Protein AF-A0A2D4LL62-F1 (afdb_monomer)

pLDDT: mean 79.15, std 12.09, range [43.41, 95.38]

Foldseek 3Di:
DDDDDPVRVVVVVVVVVVCCVPPNDDPDCDPVNCLVVDDPVCNVVSVVVVVVVVVVVVVLLVVLQVVVCVVVVHHADPVNLV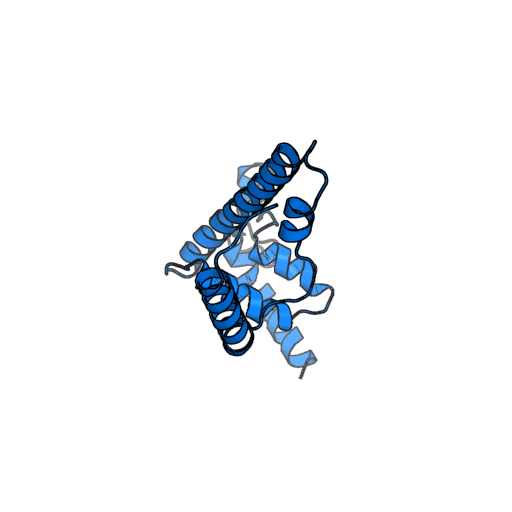VVVVVVCVVDPDPVNVVVVCLSSVVDDWQLNVCVVPVVGDQADPQPRPDGGDSCCNCPVPPRNVVVVVVVVVVVD

Nearest PDB structures (foldseek):
  8uw3-assembly1_A  TM=5.545E-01  e=3.482E-03  Homo sapiens

Secondary structure (DSSP, 8-state):
-----HHHHHHHHHHHHHHHHHH----S--HHHHHHTS-GGGHHHHHHHHHHHHHHHHHHHHHHHHHHHHHHTS---HHHHHHHHHHHHHT--STHHHHHHHHHTT-SPPHHHHHHH-TTS--B-TTTSSSB--HHIIIII-HHHHHHHHHHHHTT-

Sequence (157 aa):
GIILDWWAYLQIQTKFKKDVKELGIDKDLQKLDQILTGKDIIFITRTYNYLLEVDLKEEIVKGPMIAWARNVGHNINLDEWEKIWIENWKLTLSMAFKENHKMFYRWHLAPARLAEMYPALKPECWKCKLKKGTFFHMWWQCTEVKKILEENTEMAS

Radius of gyration: 23.76 Å; Cα contacts (8 Å, |Δi|>4): 94; chains: 1; bounding box: 60×41×57 Å

Structure (mmCIF, N/CA/C/O backbone):
data_AF-A0A2D4LL62-F1
#
_entry.id   AF-A0A2D4LL62-F1
#
loop_
_atom_site.group_PDB
_atom_site.id
_atom_site.type_symbol
_atom_site.label_atom_id
_atom_site.label_alt_id
_atom_site.label_comp_id
_atom_site.label_asym_id
_atom_site.label_entity_id
_atom_site.label_seq_id
_atom_site.pdbx_PDB_ins_code
_atom_site.Cartn_x
_atom_site.Cartn_y
_atom_site.Cartn_z
_atom_site.occupancy
_atom_site.B_iso_or_equiv
_atom_site.auth_seq_id
_atom_site.auth_comp_id
_atom_site.auth_asym_id
_atom_site.auth_atom_id
_atom_site.pdbx_PDB_model_num
ATOM 1 N N . GLY A 1 1 ? -32.160 12.375 32.753 1.00 47.84 1 GLY A N 1
ATOM 2 C CA . GLY A 1 1 ? -31.560 11.056 33.022 1.00 47.84 1 GLY A CA 1
ATOM 3 C C . GLY A 1 1 ? -32.364 10.017 32.282 1.00 47.84 1 GLY A C 1
ATOM 4 O O . GLY A 1 1 ? -33.582 10.138 32.270 1.00 47.84 1 GLY A O 1
ATOM 5 N N . ILE A 1 2 ? -31.710 9.067 31.616 1.00 64.12 2 ILE A N 1
ATOM 6 C CA . ILE A 1 2 ? -32.401 7.982 30.910 1.00 64.12 2 ILE A CA 1
ATOM 7 C C . ILE A 1 2 ? -33.042 7.081 31.976 1.00 64.12 2 ILE A C 1
ATOM 9 O O . ILE A 1 2 ? -32.332 6.540 32.821 1.00 64.12 2 ILE A O 1
ATOM 13 N N . ILE A 1 3 ? -34.371 6.962 31.973 1.00 75.12 3 ILE A N 1
ATOM 14 C CA . ILE A 1 3 ? -35.098 6.036 32.850 1.00 75.12 3 ILE A CA 1
ATOM 15 C C . ILE A 1 3 ? -35.116 4.688 32.133 1.00 75.12 3 ILE A C 1
ATOM 17 O O . ILE A 1 3 ? -35.792 4.533 31.119 1.00 75.12 3 ILE A O 1
ATOM 21 N N . LEU A 1 4 ? -34.320 3.742 32.624 1.00 77.31 4 LEU A N 1
ATOM 22 C CA . LEU A 1 4 ? -34.261 2.377 32.108 1.00 77.31 4 LEU A CA 1
ATOM 23 C C . LEU A 1 4 ? -35.086 1.457 33.004 1.00 77.31 4 LEU A C 1
ATOM 25 O O . LEU A 1 4 ? -34.933 1.477 34.224 1.00 77.31 4 LEU A O 1
ATOM 29 N N . ASP A 1 5 ? -35.934 0.641 32.383 1.00 88.75 5 ASP A N 1
ATOM 30 C CA . ASP A 1 5 ? -36.651 -0.430 33.070 1.00 88.75 5 ASP A CA 1
ATOM 31 C C . ASP A 1 5 ? -35.677 -1.502 33.594 1.00 88.75 5 ASP A C 1
ATOM 33 O O . ASP A 1 5 ? -34.631 -1.772 32.992 1.00 88.75 5 ASP A O 1
ATOM 37 N N . TRP A 1 6 ? -36.027 -2.130 34.720 1.00 86.56 6 TRP A N 1
ATOM 38 C CA . TRP A 1 6 ? -35.199 -3.150 35.370 1.00 86.56 6 TRP A CA 1
ATOM 39 C C . TRP A 1 6 ? -34.895 -4.329 34.440 1.00 86.56 6 TRP A C 1
ATOM 41 O O . TRP A 1 6 ? -33.765 -4.825 34.421 1.00 86.56 6 TRP A O 1
ATOM 51 N N . TRP A 1 7 ? -35.866 -4.757 33.627 1.00 85.69 7 TRP A N 1
ATOM 52 C CA . TRP A 1 7 ? -35.653 -5.860 32.694 1.00 85.69 7 TRP A CA 1
ATOM 53 C C . TRP A 1 7 ? -34.702 -5.476 31.571 1.00 85.69 7 TRP A C 1
ATOM 55 O O . TRP A 1 7 ? -33.817 -6.263 31.232 1.00 85.69 7 TRP A O 1
ATOM 65 N N . ALA A 1 8 ? -34.822 -4.256 31.047 1.00 87.12 8 ALA A N 1
ATOM 66 C CA . ALA A 1 8 ? -33.894 -3.736 30.050 1.00 87.12 8 ALA A CA 1
ATOM 67 C C . ALA A 1 8 ? -32.463 -3.658 30.611 1.00 87.12 8 ALA A C 1
ATOM 69 O O . ALA A 1 8 ? -31.513 -4.098 29.961 1.00 87.12 8 ALA A O 1
ATOM 70 N N . TYR A 1 9 ? -32.305 -3.185 31.852 1.00 86.75 9 TYR A N 1
ATOM 71 C CA . TYR A 1 9 ? -31.010 -3.164 32.535 1.00 86.75 9 TYR A CA 1
ATOM 72 C C . TYR A 1 9 ? -30.409 -4.569 32.674 1.00 86.75 9 TYR A C 1
ATOM 74 O O . TYR A 1 9 ? -29.235 -4.782 32.357 1.00 86.75 9 TYR A O 1
ATOM 82 N N . LEU A 1 10 ? -31.220 -5.543 33.101 1.00 88.12 10 L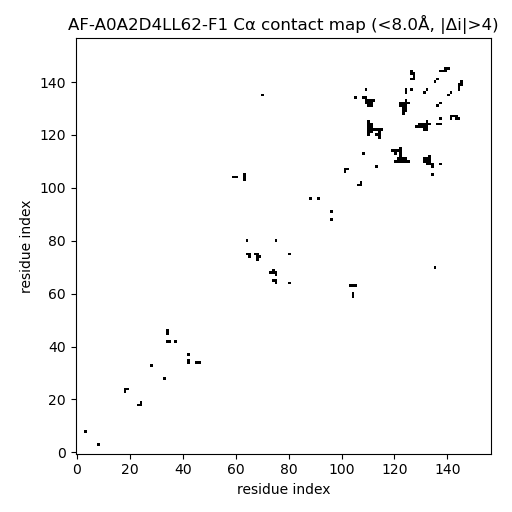EU A N 1
ATOM 83 C CA . LEU A 1 10 ? -30.784 -6.926 33.269 1.00 88.12 10 LEU A CA 1
ATOM 84 C C . LEU A 1 10 ? -30.351 -7.540 31.930 1.00 88.12 10 LEU A C 1
ATOM 86 O O . LEU A 1 10 ? -29.300 -8.177 31.858 1.00 88.12 10 LEU A O 1
ATOM 90 N N . GLN A 1 11 ? -31.111 -7.315 30.856 1.00 88.75 11 GLN A N 1
ATOM 91 C CA . GLN A 1 11 ? -30.774 -7.802 29.517 1.00 88.75 11 GLN A CA 1
ATOM 92 C C . GLN A 1 11 ? -29.432 -7.244 29.027 1.00 88.75 11 GLN A C 1
ATOM 94 O O . GLN A 1 11 ? -28.575 -8.018 28.592 1.00 88.75 11 GLN A O 1
ATOM 99 N N . ILE A 1 12 ? -29.208 -5.934 29.177 1.00 87.19 12 ILE A N 1
ATOM 100 C CA . ILE A 1 12 ? -27.948 -5.275 28.798 1.00 87.19 12 ILE A CA 1
ATOM 101 C C . ILE A 1 12 ? -26.777 -5.849 29.605 1.00 87.19 12 ILE A C 1
ATOM 103 O O . ILE A 1 12 ? -25.761 -6.233 29.029 1.00 87.19 12 ILE A O 1
ATOM 107 N N . GLN A 1 13 ? -26.924 -5.982 30.927 1.00 86.81 13 GLN A N 1
ATOM 108 C CA . GLN A 1 13 ? -25.902 -6.570 31.802 1.00 86.81 13 GLN A CA 1
ATOM 109 C C . GLN A 1 13 ? -25.537 -8.004 31.407 1.00 86.81 13 GLN A C 1
ATOM 111 O O . GLN A 1 13 ? -24.362 -8.380 31.409 1.00 86.81 13 GLN A O 1
ATOM 116 N N . THR A 1 14 ? -26.546 -8.819 31.102 1.00 88.12 14 THR A N 1
ATOM 117 C CA . THR A 1 14 ? -26.351 -10.235 30.774 1.00 88.12 14 THR A CA 1
ATOM 118 C C . THR A 1 14 ? -25.636 -10.378 29.434 1.00 88.12 14 THR A C 1
ATOM 120 O O . THR A 1 14 ? -24.686 -11.154 29.320 1.00 88.12 14 THR A O 1
ATOM 123 N N . LYS A 1 15 ? -26.041 -9.574 28.443 1.00 85.69 15 LYS A N 1
ATOM 124 C CA . LYS A 1 15 ? -25.404 -9.516 27.127 1.00 85.69 15 LYS A CA 1
ATOM 125 C C . LYS A 1 15 ? -23.961 -9.017 27.224 1.00 85.69 15 LYS A C 1
ATOM 127 O O . LYS A 1 15 ? -23.066 -9.699 26.741 1.00 85.69 15 LYS A O 1
ATOM 132 N N . PHE A 1 16 ? -23.718 -7.935 27.965 1.00 82.25 16 PHE A N 1
ATOM 133 C CA . PHE A 1 16 ? -22.375 -7.399 28.199 1.00 82.25 16 PHE A CA 1
ATOM 134 C C . PHE A 1 16 ? -21.433 -8.440 28.817 1.00 82.25 16 PHE A C 1
ATOM 136 O O . PHE A 1 16 ? -20.338 -8.666 28.316 1.00 82.25 16 PHE A O 1
ATOM 143 N N . LYS A 1 17 ? -21.864 -9.145 29.873 1.00 84.88 17 LYS A N 1
ATOM 144 C CA . LYS A 1 17 ? -21.051 -10.198 30.512 1.00 84.88 17 LYS A CA 1
ATOM 145 C C . LYS A 1 17 ? -20.718 -11.352 29.567 1.00 84.88 17 LYS A C 1
ATOM 147 O O . LYS A 1 17 ? -19.638 -11.931 29.684 1.00 84.88 17 LYS A O 1
ATOM 152 N N . LYS A 1 18 ? -21.647 -11.709 28.677 1.00 84.50 18 LYS A N 1
ATOM 153 C CA . LYS A 1 18 ? -21.433 -12.743 27.662 1.00 84.50 18 LYS A CA 1
ATOM 154 C C . LYS A 1 18 ? -20.417 -12.274 26.617 1.00 84.50 18 LYS A C 1
ATOM 156 O O . LYS A 1 18 ? -19.431 -12.967 26.393 1.00 84.50 18 LYS A O 1
ATOM 161 N N . ASP A 1 19 ? -20.596 -11.068 26.086 1.00 77.69 19 ASP A N 1
ATOM 162 C CA . ASP A 1 19 ? -19.728 -10.498 25.051 1.00 77.69 19 ASP A CA 1
ATOM 163 C C . ASP A 1 19 ? -18.296 -10.262 25.568 1.00 77.69 19 ASP A C 1
ATOM 165 O O . ASP A 1 19 ? -17.332 -10.558 24.869 1.00 77.69 19 ASP A O 1
ATOM 169 N N . VAL A 1 20 ? -18.126 -9.852 26.833 1.00 77.81 20 VAL A N 1
ATOM 170 C CA . VAL A 1 20 ? -16.804 -9.760 27.488 1.00 77.81 20 VAL A CA 1
ATOM 171 C C . VAL A 1 20 ? -16.081 -11.106 27.517 1.00 77.81 20 VAL A C 1
ATOM 173 O O . VAL A 1 20 ? -14.868 -11.147 27.321 1.00 77.81 20 VAL A O 1
ATOM 176 N N . LYS A 1 21 ? -16.802 -12.201 27.784 1.00 77.44 21 LYS A N 1
ATOM 177 C CA . LYS A 1 21 ? -16.217 -13.546 27.863 1.00 77.44 21 LYS A CA 1
ATOM 178 C C . LYS A 1 21 ? -15.903 -14.141 26.492 1.00 77.44 21 LYS A C 1
ATOM 180 O O . LYS A 1 21 ? -14.928 -14.874 26.384 1.00 77.44 21 LYS A O 1
ATOM 185 N N . GLU A 1 22 ? -16.738 -13.876 25.491 1.00 75.56 22 GLU A N 1
ATOM 186 C CA . GLU A 1 22 ? -16.632 -14.496 24.163 1.00 75.56 22 GLU A CA 1
ATOM 187 C C . GLU A 1 22 ? -15.737 -13.706 23.203 1.00 75.56 22 GLU A C 1
ATOM 189 O O . GLU A 1 22 ? -14.984 -14.310 22.446 1.00 75.56 22 GLU A O 1
ATOM 194 N N . LEU A 1 23 ? -15.807 -12.371 23.230 1.00 68.75 23 LEU A N 1
ATOM 195 C CA . LEU A 1 23 ? -15.163 -11.506 22.235 1.00 68.75 23 LEU A CA 1
ATOM 196 C C . LEU A 1 23 ? -13.958 -10.739 22.786 1.00 68.75 23 LEU A C 1
ATOM 198 O O . LEU A 1 23 ? -13.125 -10.299 22.001 1.00 68.75 23 LEU A O 1
ATOM 202 N N . GLY A 1 24 ? -13.850 -10.596 24.113 1.00 61.44 24 GLY A N 1
ATOM 203 C CA . GLY A 1 24 ? -12.844 -9.748 24.748 1.00 61.44 24 GLY A CA 1
ATOM 204 C C . GLY A 1 24 ? -13.101 -8.274 24.431 1.00 61.44 24 GLY A C 1
ATOM 205 O O . GLY A 1 24 ? -12.706 -7.771 23.387 1.00 61.44 24 GLY A O 1
ATOM 206 N N . ILE A 1 25 ? -13.781 -7.559 25.330 1.00 62.22 25 ILE A N 1
ATOM 207 C CA . ILE A 1 25 ? -13.977 -6.113 25.154 1.00 62.22 25 ILE A CA 1
ATOM 208 C C . ILE A 1 25 ? -12.677 -5.404 25.528 1.00 62.22 25 ILE A C 1
ATOM 210 O O . ILE A 1 25 ? -12.223 -5.507 26.673 1.00 62.22 25 ILE A O 1
ATOM 214 N N . ASP A 1 26 ? -12.101 -4.700 24.556 1.00 60.09 26 ASP A N 1
ATOM 215 C CA . ASP A 1 26 ? -10.957 -3.821 24.761 1.00 60.09 26 ASP A CA 1
ATOM 216 C C . ASP A 1 26 ? -11.336 -2.723 25.765 1.00 60.09 26 ASP A C 1
ATOM 218 O O . ASP A 1 26 ? -12.363 -2.057 25.628 1.00 60.09 26 ASP A O 1
ATOM 222 N N . LYS A 1 27 ? -10.554 -2.611 26.839 1.00 63.91 27 LYS A N 1
ATOM 223 C CA . LYS A 1 27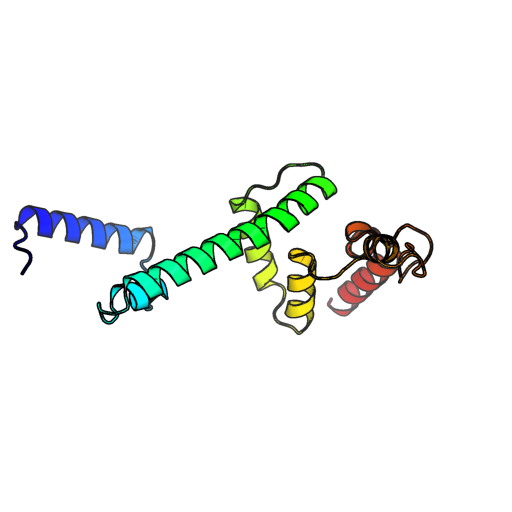 ? -10.815 -1.658 27.928 1.00 63.91 27 LYS A CA 1
ATOM 224 C C . LYS A 1 27 ? -10.138 -0.315 27.682 1.00 63.91 27 LYS A C 1
ATOM 226 O O . LYS A 1 27 ? -10.414 0.631 28.423 1.00 63.91 27 LYS A O 1
ATOM 231 N N . ASP A 1 28 ? -9.261 -0.243 26.687 1.00 68.94 28 ASP A N 1
ATOM 232 C CA . ASP A 1 28 ? -8.558 0.979 26.350 1.00 68.94 28 ASP A CA 1
ATOM 233 C C . ASP A 1 28 ? -9.473 1.914 25.553 1.00 68.94 28 ASP A C 1
ATOM 235 O O . ASP A 1 28 ? -10.234 1.496 24.683 1.00 68.94 28 ASP A O 1
ATOM 239 N N . LEU A 1 29 ? -9.408 3.211 25.869 1.00 61.47 29 LEU A N 1
ATOM 240 C CA . LEU A 1 29 ? -10.205 4.242 25.205 1.00 61.47 29 LEU A CA 1
ATOM 241 C C . LEU A 1 29 ? -9.824 4.326 23.725 1.00 61.47 29 LEU A C 1
ATOM 243 O O . LEU A 1 29 ? -8.807 4.938 23.370 1.00 61.47 29 LEU A O 1
ATOM 247 N N . GLN A 1 30 ? -10.667 3.777 22.854 1.00 70.75 30 GLN A N 1
ATOM 248 C CA . GLN A 1 30 ? -10.441 3.839 21.422 1.00 70.75 30 GLN A CA 1
ATOM 249 C C . GLN A 1 30 ? -10.650 5.265 20.906 1.00 70.75 30 GLN A C 1
ATOM 251 O O . GLN A 1 30 ? -11.303 6.113 21.520 1.00 70.75 30 GLN A O 1
ATOM 256 N N . LYS A 1 31 ? -10.084 5.558 19.730 1.00 70.88 31 LYS A N 1
ATOM 257 C CA . LYS A 1 31 ? -10.180 6.891 19.107 1.00 70.88 31 LYS A CA 1
ATOM 258 C C . LYS A 1 31 ? -11.647 7.318 18.921 1.00 70.88 31 LYS A C 1
ATOM 260 O O . LYS A 1 31 ? -11.956 8.496 19.084 1.00 70.88 31 LYS A O 1
ATOM 265 N N . LEU A 1 32 ? -12.537 6.359 18.647 1.00 73.00 32 LEU A N 1
ATOM 266 C CA . LEU A 1 32 ? -13.988 6.554 18.595 1.00 73.00 32 LEU A CA 1
ATOM 267 C C . LEU A 1 32 ? -14.580 6.919 19.959 1.00 73.00 32 LEU A C 1
ATOM 269 O O . LEU A 1 32 ? -15.296 7.912 20.046 1.00 73.00 32 LEU A O 1
ATOM 273 N N . ASP A 1 33 ? -14.220 6.210 21.028 1.00 74.06 33 ASP A N 1
ATOM 274 C CA . ASP A 1 33 ? -14.700 6.500 22.386 1.00 74.06 33 ASP A CA 1
ATOM 275 C C . ASP A 1 33 ? -14.316 7.914 22.827 1.00 74.06 33 ASP A C 1
ATOM 277 O O . ASP A 1 33 ? -15.113 8.638 23.419 1.00 74.06 33 ASP A O 1
ATOM 281 N N . GLN A 1 34 ? -13.114 8.365 22.469 1.00 77.69 34 GLN A N 1
ATOM 282 C CA . GLN A 1 34 ? -12.649 9.725 22.751 1.00 77.69 34 GLN A CA 1
ATOM 283 C C . GLN A 1 34 ? -13.407 10.799 21.952 1.00 77.69 34 GLN A C 1
ATOM 285 O O . GLN A 1 34 ? -13.482 11.959 22.379 1.00 77.69 34 GLN A O 1
ATOM 290 N N . ILE A 1 35 ? -13.924 10.456 20.767 1.00 77.19 35 ILE A N 1
ATOM 291 C CA . ILE A 1 35 ? -14.774 11.337 19.952 1.00 77.19 35 ILE A CA 1
ATOM 2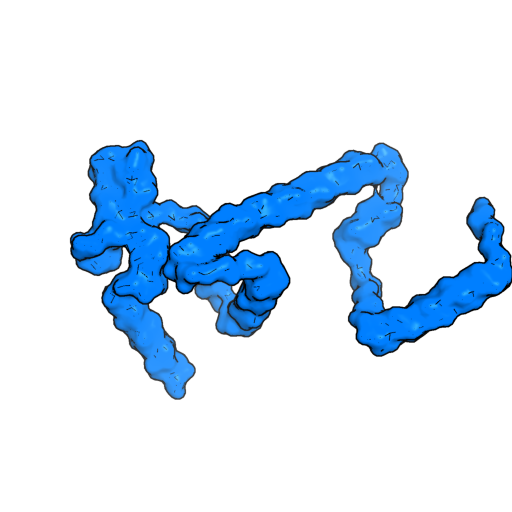92 C C . ILE A 1 35 ? -16.181 11.392 20.547 1.00 77.19 35 ILE A C 1
ATOM 294 O O . ILE A 1 35 ? -16.692 12.493 20.749 1.00 77.19 35 ILE A O 1
ATOM 298 N N . LEU A 1 36 ? -16.744 10.231 20.890 1.00 75.06 36 LEU A N 1
ATOM 299 C CA . LEU A 1 36 ? -18.082 10.069 21.465 1.00 75.06 36 LEU A CA 1
ATOM 300 C C . LEU A 1 36 ? -18.205 10.660 22.878 1.00 75.06 36 LEU A C 1
ATOM 302 O O . LEU A 1 36 ? -19.237 11.228 23.209 1.00 75.06 36 LEU A O 1
ATOM 306 N N . THR A 1 37 ? -17.148 10.586 23.689 1.00 75.75 37 THR A N 1
ATOM 307 C CA . THR A 1 37 ? -17.122 11.092 25.080 1.00 75.75 37 THR A CA 1
ATOM 308 C C . THR A 1 37 ? -16.572 12.528 25.177 1.00 75.75 37 THR A C 1
ATOM 310 O O . THR A 1 37 ? -16.319 13.050 26.261 1.00 75.75 37 THR A O 1
ATOM 313 N N . GLY A 1 38 ? -16.311 13.178 24.037 1.00 71.50 38 GLY A N 1
ATOM 314 C CA . GLY A 1 38 ? -15.767 14.535 23.974 1.00 71.50 38 GLY A CA 1
ATOM 315 C C . GLY A 1 38 ? -16.793 15.645 24.226 1.00 71.50 38 GLY A C 1
ATOM 316 O O . GLY A 1 38 ? -17.976 15.395 24.391 1.00 71.50 38 GLY A O 1
ATOM 317 N N . LYS A 1 39 ? -16.349 16.913 24.206 1.00 72.38 39 LYS A N 1
ATOM 318 C CA . LYS A 1 39 ? -17.260 18.073 24.298 1.00 72.38 39 LYS A CA 1
ATOM 319 C C . LYS A 1 39 ? -18.201 18.147 23.083 1.00 72.38 39 LYS A C 1
ATOM 321 O O . LYS A 1 39 ? -17.721 18.222 21.950 1.00 72.38 39 LYS A O 1
ATOM 326 N N . ASP A 1 40 ? -19.504 18.260 23.346 1.00 68.31 40 ASP A N 1
ATOM 327 C CA . ASP A 1 40 ? -20.590 18.255 22.346 1.00 68.31 40 ASP A CA 1
ATOM 328 C C . ASP A 1 40 ? -20.451 19.318 21.246 1.00 68.31 40 ASP A C 1
ATOM 330 O O . ASP A 1 40 ? -20.810 19.086 20.094 1.00 68.31 40 ASP A O 1
ATOM 334 N N . ILE A 1 41 ? -19.867 20.475 21.574 1.00 69.31 41 ILE A N 1
ATOM 335 C CA . ILE A 1 41 ? -19.775 21.648 20.684 1.00 69.31 41 ILE A CA 1
ATOM 336 C C . ILE A 1 41 ? -19.041 21.332 19.367 1.00 69.31 41 ILE A C 1
ATOM 338 O O . ILE A 1 41 ? -19.313 21.942 18.338 1.00 69.31 41 ILE A O 1
ATOM 342 N N . ILE A 1 42 ? -18.119 20.367 19.385 1.00 78.00 42 ILE A N 1
ATOM 343 C CA . ILE A 1 42 ? -17.306 19.975 18.222 1.00 78.00 42 ILE A CA 1
ATOM 344 C C . ILE A 1 42 ? -17.531 18.514 17.814 1.00 78.00 42 ILE A C 1
ATOM 346 O O . ILE A 1 42 ? -16.749 17.964 17.038 1.00 78.00 42 ILE A O 1
ATOM 350 N N . PHE A 1 43 ? -18.584 17.876 18.333 1.00 81.44 43 PHE A N 1
ATOM 351 C CA . PHE A 1 43 ? -18.867 16.458 18.118 1.00 81.44 43 PHE A CA 1
ATOM 352 C C . PHE A 1 43 ? -19.069 16.120 16.638 1.00 81.44 43 PHE A C 1
ATOM 354 O O . PHE A 1 43 ? -18.406 15.222 16.116 1.00 81.44 43 PHE A O 1
ATOM 361 N N . ILE A 1 44 ? -19.927 16.877 15.946 1.00 82.50 44 ILE A N 1
ATOM 3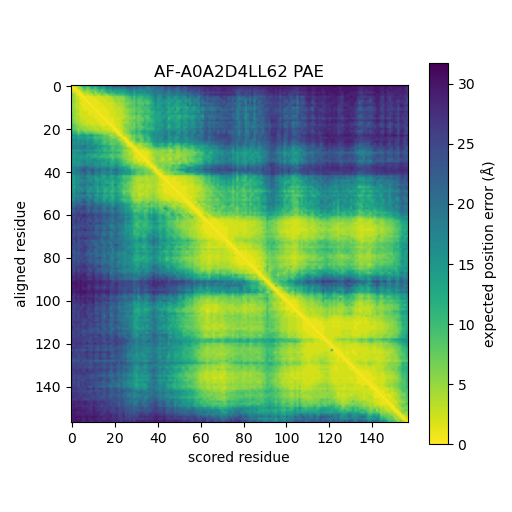62 C CA . ILE A 1 44 ? -20.235 16.653 14.526 1.00 82.50 44 ILE A CA 1
ATOM 363 C C . ILE A 1 44 ? -18.962 16.777 13.687 1.00 82.50 44 ILE A C 1
ATOM 365 O O . ILE A 1 44 ? -18.648 15.879 12.912 1.00 82.50 44 ILE A O 1
ATOM 369 N N . THR A 1 45 ? -18.181 17.838 13.892 1.00 84.19 45 THR A N 1
ATOM 370 C CA . THR A 1 45 ? -16.942 18.077 13.141 1.00 84.19 45 THR A CA 1
ATOM 371 C C . THR A 1 45 ? -15.899 16.987 13.387 1.00 84.19 45 THR A C 1
ATOM 373 O O . THR A 1 45 ? -15.278 16.503 12.445 1.00 84.19 45 THR A O 1
ATOM 376 N N . ARG A 1 46 ? -15.711 16.554 14.642 1.00 83.56 46 ARG A N 1
ATOM 377 C CA . ARG A 1 46 ? -14.771 15.470 14.980 1.00 83.56 46 ARG A CA 1
ATOM 378 C C . ARG A 1 46 ? -15.207 14.133 14.389 1.00 83.56 46 ARG A C 1
ATOM 380 O O . ARG A 1 46 ? -14.362 13.403 13.880 1.00 83.56 46 ARG A O 1
ATOM 387 N N . THR A 1 47 ? -16.504 13.842 14.440 1.00 84.69 47 THR A N 1
ATOM 388 C CA . THR A 1 47 ? -17.081 12.614 13.883 1.00 84.69 47 THR A CA 1
ATOM 389 C C . THR A 1 47 ? -16.946 12.600 12.367 1.00 84.69 47 THR A C 1
ATOM 391 O O . THR A 1 47 ? -16.434 11.633 11.815 1.00 84.69 47 THR A O 1
ATOM 394 N N . TYR A 1 48 ? -17.309 13.696 11.698 1.00 83.62 48 TYR A N 1
ATOM 395 C CA . TYR A 1 48 ? -17.169 13.835 10.252 1.00 83.62 48 TYR A CA 1
ATOM 396 C C . TYR A 1 48 ? -15.715 13.657 9.798 1.00 83.62 48 TYR A C 1
ATOM 398 O O . TYR A 1 48 ? -15.446 12.844 8.920 1.00 83.62 48 TYR A O 1
ATOM 406 N N . ASN A 1 49 ? -14.765 14.343 10.440 1.00 85.81 49 ASN A N 1
ATOM 407 C CA . ASN A 1 49 ? -13.348 14.222 10.091 1.00 85.81 49 ASN A CA 1
ATOM 408 C C . ASN A 1 49 ? -12.811 12.802 10.316 1.00 85.81 49 ASN A C 1
ATOM 410 O O . ASN A 1 49 ? -12.018 12.318 9.516 1.00 85.81 49 ASN A O 1
ATOM 414 N N . TYR A 1 50 ? -13.247 12.121 11.379 1.00 85.00 50 TYR A N 1
ATOM 415 C CA . TYR A 1 50 ? -12.857 10.735 11.625 1.00 85.00 50 TYR A CA 1
ATOM 416 C C . TYR A 1 50 ? -13.420 9.780 10.568 1.00 85.00 50 TYR A C 1
ATOM 418 O O . TYR A 1 50 ? -12.680 8.947 10.054 1.00 85.00 50 TYR A O 1
ATOM 426 N N . LEU A 1 51 ? -14.700 9.917 10.212 1.00 82.62 51 LEU A N 1
ATOM 427 C CA . LEU A 1 51 ? -15.313 9.108 9.156 1.00 82.62 51 LEU A CA 1
ATOM 428 C C . LEU A 1 51 ? -14.622 9.343 7.811 1.00 82.62 51 LEU A C 1
ATOM 430 O O . LEU A 1 51 ? -14.319 8.384 7.109 1.00 82.62 51 LEU A O 1
ATOM 434 N N . LEU A 1 52 ? -14.291 10.598 7.500 1.00 85.12 52 LEU A N 1
ATOM 435 C CA . LEU A 1 52 ? -13.535 10.954 6.304 1.00 85.12 52 LEU A CA 1
ATOM 436 C C . LEU A 1 52 ? -12.129 10.330 6.311 1.00 85.12 52 LEU A C 1
ATOM 438 O O . LEU A 1 52 ? -11.696 9.791 5.299 1.00 85.12 52 LEU A O 1
ATOM 442 N N . GLU A 1 53 ? -11.418 10.355 7.445 1.00 80.12 53 GLU A N 1
ATOM 443 C CA . GLU A 1 53 ? -10.122 9.672 7.594 1.00 80.12 53 GLU A CA 1
ATOM 444 C C . GLU A 1 53 ? -10.227 8.159 7.355 1.00 80.12 53 GLU A C 1
ATOM 446 O O . GLU A 1 53 ? -9.308 7.570 6.786 1.00 80.12 53 GLU A O 1
ATOM 451 N N . VAL A 1 54 ? -11.294 7.516 7.837 1.00 77.62 54 VAL A N 1
ATOM 452 C CA . VAL A 1 54 ? -11.514 6.072 7.672 1.00 77.62 54 VAL A CA 1
ATOM 453 C C . VAL A 1 54 ? -11.821 5.733 6.216 1.00 77.62 54 VAL A C 1
ATOM 455 O O . VAL A 1 54 ? -11.172 4.850 5.659 1.00 77.62 54 VAL A O 1
ATOM 458 N N . ASP A 1 55 ? -12.726 6.475 5.581 1.00 74.44 55 ASP A N 1
ATOM 459 C CA . ASP A 1 55 ? -13.106 6.265 4.181 1.00 74.44 55 ASP A CA 1
ATOM 460 C C . ASP A 1 55 ? -11.910 6.469 3.231 1.00 74.44 55 ASP A C 1
ATOM 462 O O . ASP A 1 55 ? -11.601 5.613 2.400 1.00 74.44 55 ASP A O 1
ATOM 466 N N . LEU A 1 56 ? -11.124 7.532 3.448 1.00 72.31 56 LEU A N 1
ATOM 467 C CA . LEU A 1 56 ? -9.882 7.776 2.705 1.00 72.31 56 LEU A CA 1
ATOM 468 C C . LEU A 1 56 ? -8.867 6.637 2.875 1.00 72.31 56 LEU A C 1
ATOM 470 O O . LEU A 1 56 ? -8.181 6.266 1.922 1.00 72.31 56 LEU A O 1
ATOM 474 N N . LYS A 1 57 ? -8.742 6.068 4.080 1.00 70.12 57 LYS A N 1
ATOM 475 C CA . LYS A 1 57 ? -7.846 4.925 4.317 1.00 70.12 57 LYS A CA 1
ATOM 476 C C . LYS A 1 57 ? -8.310 3.683 3.570 1.00 70.12 57 LYS A C 1
ATOM 478 O O . LYS A 1 57 ? -7.472 3.006 2.977 1.00 70.12 57 LYS A O 1
ATOM 483 N N . GLU A 1 58 ? -9.609 3.395 3.559 1.00 68.19 58 GLU A N 1
ATOM 484 C CA . GLU A 1 58 ? -10.146 2.290 2.764 1.00 68.19 58 GLU A CA 1
ATOM 485 C C . GLU A 1 58 ? -9.893 2.486 1.267 1.00 68.19 58 GLU A C 1
ATOM 487 O O . GLU A 1 58 ? -9.523 1.542 0.567 1.00 68.19 58 GLU A O 1
ATOM 492 N N . GLU A 1 59 ? -10.063 3.705 0.757 1.00 71.06 59 GLU A N 1
ATOM 493 C CA . GLU A 1 59 ? -9.814 4.012 -0.651 1.00 71.06 59 GLU A CA 1
ATOM 494 C C . GLU A 1 59 ? -8.336 3.809 -1.025 1.00 71.06 59 GLU A C 1
ATOM 496 O O . GLU A 1 59 ? -8.027 3.157 -2.031 1.00 71.06 59 GLU A O 1
ATOM 501 N N . ILE A 1 60 ? -7.413 4.264 -0.165 1.00 69.69 60 ILE A N 1
ATOM 502 C CA . ILE A 1 60 ? -5.966 4.037 -0.316 1.00 69.69 60 ILE A CA 1
ATOM 503 C C . ILE A 1 60 ? -5.632 2.540 -0.345 1.00 69.69 60 ILE A C 1
ATOM 505 O O . ILE A 1 60 ? -4.688 2.151 -1.028 1.00 69.69 60 ILE A O 1
ATOM 509 N N . VAL A 1 61 ? -6.390 1.692 0.355 1.00 72.56 61 VAL A N 1
ATOM 510 C CA . VAL A 1 61 ? -6.195 0.231 0.374 1.00 72.56 61 VAL A CA 1
ATOM 511 C C . VAL A 1 61 ? -6.727 -0.437 -0.901 1.00 72.56 61 VAL A C 1
ATOM 513 O O . VAL A 1 61 ? -6.069 -1.324 -1.455 1.00 72.56 61 VAL A O 1
ATOM 516 N N . LYS A 1 62 ? -7.885 0.002 -1.415 1.00 80.81 62 LYS A N 1
ATOM 517 C CA . LYS A 1 62 ? -8.566 -0.623 -2.568 1.00 80.81 62 LYS A CA 1
ATOM 518 C C . LYS A 1 62 ? -7.706 -0.603 -3.839 1.00 80.81 62 LYS A C 1
ATOM 520 O O . LYS A 1 62 ? -7.642 -1.603 -4.556 1.00 80.81 62 LYS A O 1
ATOM 525 N N . GLY A 1 63 ? -6.992 0.493 -4.107 1.00 86.25 63 GLY A N 1
ATOM 526 C CA . GLY A 1 63 ? -6.131 0.629 -5.293 1.00 86.25 63 GLY A CA 1
ATOM 527 C C . GLY A 1 63 ? -4.989 -0.403 -5.364 1.00 86.25 63 GLY A C 1
ATOM 528 O O . GLY A 1 63 ? -4.918 -1.177 -6.328 1.00 86.25 63 GLY A O 1
ATOM 529 N N . PRO A 1 64 ? -4.090 -0.452 -4.364 1.00 87.25 64 PRO A N 1
ATOM 530 C CA . PRO A 1 64 ? -3.056 -1.473 -4.237 1.00 87.25 64 PRO A CA 1
ATOM 531 C C . PRO A 1 64 ? -3.620 -2.893 -4.253 1.00 87.25 64 PRO A C 1
ATOM 533 O O . PRO A 1 64 ? -3.081 -3.724 -4.985 1.00 87.25 64 PRO A O 1
ATOM 536 N N . MET A 1 65 ? -4.715 -3.157 -3.530 1.00 88.12 65 MET A N 1
ATOM 537 C CA . MET A 1 65 ? -5.352 -4.478 -3.465 1.00 88.12 65 MET A CA 1
ATOM 538 C C . MET A 1 65 ? -5.758 -4.985 -4.855 1.00 88.12 65 MET A C 1
ATOM 540 O O . MET A 1 65 ? -5.331 -6.064 -5.265 1.00 88.12 65 MET A O 1
ATOM 544 N N . ILE A 1 66 ? -6.475 -4.174 -5.644 1.00 88.88 66 ILE A N 1
ATOM 545 C CA . ILE A 1 66 ? -6.852 -4.513 -7.030 1.00 88.88 66 ILE A CA 1
ATOM 546 C C . ILE A 1 66 ? -5.608 -4.763 -7.886 1.00 88.88 66 ILE A C 1
ATOM 548 O O . ILE A 1 66 ? -5.551 -5.689 -8.699 1.00 88.88 66 ILE A O 1
ATOM 552 N N . ALA A 1 67 ? -4.590 -3.922 -7.726 1.00 89.69 67 ALA A N 1
ATOM 553 C CA . ALA A 1 67 ? -3.384 -4.023 -8.523 1.00 89.69 67 ALA A CA 1
ATOM 554 C C . ALA A 1 67 ? -2.557 -5.275 -8.164 1.00 89.69 67 ALA A C 1
ATOM 556 O O . ALA A 1 67 ? -1.849 -5.805 -9.025 1.00 89.69 67 ALA A O 1
ATOM 557 N N . TRP A 1 68 ? -2.621 -5.754 -6.917 1.00 89.31 68 TRP A N 1
ATOM 558 C CA . TRP A 1 68 ? -2.039 -7.029 -6.491 1.00 89.31 68 TRP A CA 1
ATOM 559 C C . TRP A 1 68 ? -2.864 -8.217 -6.964 1.00 89.31 68 TRP A C 1
ATOM 561 O O . TRP A 1 68 ? -2.276 -9.112 -7.563 1.00 89.31 68 TRP A O 1
ATOM 571 N N . ALA A 1 69 ? -4.190 -8.175 -6.842 1.00 89.94 69 ALA A N 1
ATOM 572 C CA . ALA A 1 69 ? -5.082 -9.200 -7.386 1.00 89.94 69 ALA A CA 1
ATOM 573 C C . ALA A 1 69 ? -4.798 -9.468 -8.878 1.00 89.94 69 ALA A C 1
ATOM 575 O O . ALA A 1 69 ? -4.629 -10.611 -9.303 1.00 89.94 69 ALA A O 1
ATOM 576 N N . ARG A 1 70 ? -4.597 -8.405 -9.671 1.00 90.50 70 ARG A N 1
ATOM 577 C CA . ARG A 1 70 ? -4.194 -8.515 -11.087 1.00 90.50 70 ARG A CA 1
ATOM 578 C C . ARG A 1 70 ? -2.846 -9.206 -11.302 1.00 90.50 70 ARG A C 1
ATOM 580 O O . ARG A 1 70 ? -2.694 -9.922 -12.284 1.00 90.50 70 ARG A O 1
ATOM 587 N N . ASN A 1 71 ? -1.867 -8.984 -10.425 1.00 89.06 71 ASN A N 1
ATOM 588 C CA . ASN A 1 71 ? -0.544 -9.598 -10.559 1.00 89.06 7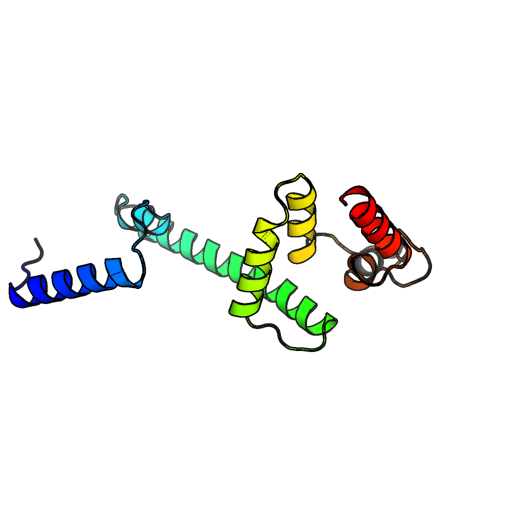1 ASN A CA 1
ATOM 589 C C . ASN A 1 71 ? -0.550 -11.081 -10.184 1.00 89.06 71 ASN A C 1
ATOM 591 O O . ASN A 1 71 ? 0.167 -11.859 -10.806 1.00 89.06 71 ASN A O 1
ATOM 595 N N . VAL A 1 72 ? -1.313 -11.455 -9.152 1.00 85.94 72 VAL A N 1
ATOM 596 C CA . VAL A 1 72 ? -1.377 -12.842 -8.664 1.00 85.94 72 VAL A CA 1
ATOM 597 C C . VAL A 1 72 ? -2.417 -13.667 -9.439 1.00 85.94 72 VAL A C 1
ATOM 599 O O . VAL A 1 72 ? -2.405 -14.892 -9.381 1.00 85.94 72 VAL A O 1
ATOM 602 N N . GLY A 1 73 ? -3.291 -13.017 -10.214 1.00 88.62 73 GLY A N 1
ATOM 603 C CA . GLY A 1 73 ? -4.229 -13.678 -11.125 1.00 88.62 73 GLY A CA 1
ATOM 604 C C . GLY A 1 73 ? -5.490 -14.228 -10.454 1.00 88.62 73 GLY A C 1
ATOM 605 O O . GLY A 1 73 ? -6.210 -15.004 -11.073 1.00 88.62 73 GLY A O 1
ATOM 606 N N . HIS A 1 74 ? -5.772 -13.832 -9.212 1.00 89.06 74 HIS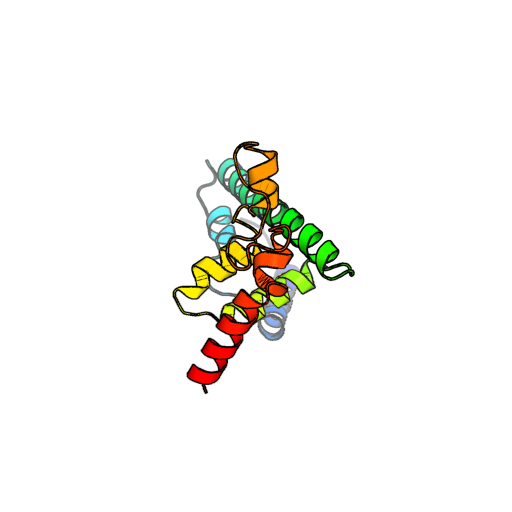 A N 1
ATOM 607 C CA . HIS A 1 74 ? -7.010 -14.151 -8.502 1.00 89.06 74 HIS A CA 1
ATOM 608 C C . HIS A 1 74 ? -7.459 -12.956 -7.660 1.00 89.06 74 HIS A C 1
ATOM 610 O O . HIS A 1 74 ? -6.669 -12.055 -7.368 1.00 89.06 74 HIS A O 1
ATOM 616 N N . ASN A 1 75 ? -8.747 -12.922 -7.314 1.00 88.44 75 ASN A N 1
ATOM 617 C CA . ASN A 1 75 ? -9.290 -11.841 -6.502 1.00 88.44 75 ASN A CA 1
ATOM 618 C C . ASN A 1 75 ? -8.770 -11.937 -5.064 1.00 88.44 75 ASN A C 1
ATOM 620 O O . ASN A 1 75 ? -8.652 -13.040 -4.542 1.00 88.44 75 ASN A O 1
ATOM 624 N N . ILE A 1 76 ? -8.493 -10.788 -4.448 1.00 86.44 76 ILE A N 1
ATOM 625 C CA . ILE A 1 76 ? -8.111 -10.699 -3.036 1.00 86.44 76 ILE A CA 1
ATOM 626 C C . ILE A 1 76 ? -9.230 -9.950 -2.321 1.00 86.44 76 ILE A C 1
ATOM 628 O O . ILE A 1 76 ? -9.548 -8.818 -2.696 1.00 86.44 76 ILE A O 1
ATOM 632 N N . ASN A 1 77 ? -9.838 -10.584 -1.322 1.00 86.88 77 ASN A N 1
ATOM 633 C CA . ASN A 1 77 ? -10.870 -9.948 -0.507 1.00 86.88 77 ASN A CA 1
ATOM 634 C C . ASN A 1 77 ? -10.242 -9.052 0.573 1.00 86.88 77 ASN A C 1
ATOM 636 O O . ASN A 1 77 ? -9.084 -9.239 0.943 1.00 86.88 77 ASN A O 1
ATOM 640 N N . LEU A 1 78 ? -11.009 -8.096 1.111 1.00 82.38 78 LEU A N 1
ATOM 641 C CA . LEU A 1 78 ? -10.512 -7.187 2.156 1.00 82.38 78 LEU A CA 1
ATOM 642 C C . LEU A 1 78 ? -10.052 -7.942 3.411 1.00 82.38 78 LEU A C 1
ATOM 644 O O . LEU A 1 78 ? -8.973 -7.653 3.918 1.00 82.38 78 LEU A O 1
ATOM 648 N N . ASP A 1 79 ? -10.800 -8.958 3.843 1.00 83.44 79 ASP A N 1
ATOM 649 C CA . ASP A 1 79 ? -10.442 -9.765 5.019 1.00 83.44 79 ASP A CA 1
ATOM 650 C C . ASP A 1 79 ? -9.135 -10.547 4.802 1.00 83.44 79 ASP A C 1
ATOM 652 O O . ASP A 1 79 ? -8.292 -10.657 5.692 1.00 83.44 79 ASP A O 1
ATOM 656 N N . GLU A 1 80 ? -8.931 -11.075 3.591 1.00 84.25 80 GLU A N 1
ATOM 657 C CA . GLU A 1 80 ? -7.695 -11.772 3.215 1.00 84.25 80 GLU A CA 1
ATOM 658 C C . GLU A 1 80 ? -6.518 -10.801 3.149 1.00 84.25 80 GLU A C 1
ATOM 660 O O . GLU A 1 80 ? -5.428 -11.104 3.633 1.00 84.25 80 GLU A O 1
ATOM 665 N N . TRP A 1 81 ? -6.746 -9.618 2.579 1.00 85.25 81 TRP A N 1
ATOM 666 C CA . TRP A 1 81 ? -5.764 -8.547 2.503 1.00 85.25 81 TRP A CA 1
ATOM 667 C C . TRP A 1 81 ? -5.323 -8.091 3.898 1.00 85.25 81 TRP A C 1
ATOM 669 O O . TRP A 1 81 ? -4.123 -7.982 4.160 1.00 85.25 81 TRP A O 1
ATOM 679 N N . GLU A 1 82 ? -6.277 -7.880 4.807 1.00 82.44 82 GLU A N 1
ATOM 680 C CA . GLU A 1 82 ? -6.012 -7.511 6.195 1.00 82.44 82 GLU A CA 1
ATOM 681 C C . GLU A 1 82 ? -5.286 -8.634 6.941 1.00 82.44 82 GLU A C 1
ATOM 683 O O . GLU A 1 82 ? -4.308 -8.372 7.639 1.00 82.44 82 GLU A O 1
ATOM 688 N N . LYS A 1 83 ? -5.669 -9.896 6.731 1.00 84.31 83 LYS A N 1
ATOM 689 C CA . LYS A 1 83 ? -4.970 -11.042 7.322 1.00 84.31 83 LYS A CA 1
ATOM 690 C C . LYS A 1 83 ? -3.519 -11.142 6.846 1.00 84.31 83 LYS A C 1
ATOM 692 O O . LYS A 1 83 ? -2.624 -11.260 7.678 1.00 84.31 83 LYS A O 1
ATOM 697 N N . ILE A 1 84 ? -3.270 -11.036 5.538 1.00 80.62 84 ILE A N 1
ATOM 698 C CA . ILE A 1 84 ? -1.913 -11.035 4.964 1.00 80.62 84 ILE A CA 1
ATOM 699 C C . ILE A 1 84 ? -1.099 -9.873 5.538 1.00 80.62 84 ILE A C 1
ATOM 701 O O . ILE A 1 84 ? 0.074 -10.042 5.878 1.00 80.62 84 ILE A O 1
ATOM 705 N N . TRP A 1 85 ? -1.706 -8.692 5.658 1.00 74.75 85 TRP A N 1
ATOM 706 C CA . TRP A 1 85 ? -1.063 -7.538 6.274 1.00 74.75 85 TRP A CA 1
ATOM 707 C C . TRP A 1 85 ? -0.707 -7.817 7.733 1.00 74.75 85 TRP A C 1
ATOM 709 O O . TRP A 1 85 ? 0.423 -7.567 8.155 1.00 74.75 85 TRP A O 1
ATOM 719 N N . ILE A 1 86 ? -1.647 -8.383 8.492 1.00 72.75 86 ILE A N 1
ATOM 720 C CA . ILE A 1 86 ? -1.463 -8.620 9.913 1.00 72.75 86 ILE A CA 1
ATOM 721 C C . ILE A 1 86 ? -0.410 -9.717 10.163 1.00 72.75 86 ILE A C 1
ATOM 723 O O . ILE A 1 86 ? 0.423 -9.636 11.062 1.00 72.75 86 ILE A O 1
ATOM 727 N N . GLU A 1 87 ? -0.398 -10.773 9.370 1.00 70.50 87 GLU A N 1
ATOM 728 C CA . GLU A 1 87 ? 0.595 -11.834 9.532 1.00 70.50 87 GLU A CA 1
ATOM 729 C C . GLU A 1 87 ? 2.003 -11.330 9.178 1.00 70.50 87 GLU A C 1
ATOM 731 O O . GLU A 1 87 ? 2.959 -11.583 9.915 1.00 70.50 87 GLU A O 1
ATOM 736 N N . ASN A 1 88 ? 2.126 -10.508 8.130 1.00 65.50 88 ASN A N 1
ATOM 737 C CA . ASN A 1 88 ? 3.404 -9.917 7.731 1.00 65.50 88 ASN A CA 1
ATOM 738 C C . ASN A 1 88 ? 3.876 -8.776 8.655 1.00 65.50 88 ASN A C 1
ATOM 740 O O . ASN A 1 88 ? 5.085 -8.522 8.726 1.00 65.50 88 ASN A O 1
ATOM 744 N N . TRP A 1 89 ? 2.974 -8.118 9.406 1.00 61.88 89 TRP A N 1
ATOM 745 C CA . TRP A 1 89 ? 3.345 -7.083 10.388 1.00 61.88 89 TRP A CA 1
ATOM 746 C C . TRP A 1 89 ? 4.269 -7.649 11.472 1.00 61.88 89 TRP A C 1
ATOM 748 O O . TRP A 1 89 ? 5.251 -7.007 11.845 1.00 61.88 89 TRP A O 1
ATOM 758 N N . LYS A 1 90 ? 3.991 -8.876 11.936 1.00 55.50 90 LYS A N 1
ATOM 759 C CA . LYS A 1 90 ? 4.726 -9.529 13.033 1.00 55.50 90 LYS A CA 1
ATOM 760 C C . LYS A 1 90 ? 6.134 -9.970 12.643 1.00 55.50 90 LYS A C 1
ATOM 762 O O . LYS A 1 90 ? 7.001 -10.057 13.506 1.00 55.50 90 LYS A O 1
ATOM 767 N N . LEU A 1 91 ? 6.371 -10.225 11.357 1.00 53.34 91 LEU A N 1
ATOM 768 C CA . LEU A 1 91 ? 7.652 -10.721 10.848 1.00 53.34 91 LEU A CA 1
ATOM 769 C C . LEU A 1 91 ? 8.709 -9.615 10.673 1.00 53.34 91 LEU A C 1
ATOM 771 O O . LEU A 1 91 ? 9.877 -9.921 10.450 1.00 53.34 91 LEU A O 1
ATOM 775 N N . THR A 1 92 ? 8.339 -8.331 10.786 1.00 51.25 92 THR A N 1
ATOM 776 C CA . THR A 1 92 ? 9.178 -7.220 10.301 1.00 51.25 92 THR A CA 1
ATOM 777 C C . THR A 1 92 ? 9.319 -6.070 11.311 1.00 51.25 92 THR A C 1
ATOM 779 O O . THR A 1 92 ? 8.857 -4.958 11.072 1.00 51.25 92 THR A O 1
ATOM 782 N N . LEU A 1 93 ? 9.989 -6.300 12.442 1.00 50.12 93 LEU A N 1
ATOM 783 C CA . LEU A 1 93 ? 10.212 -5.287 13.497 1.00 50.12 93 LEU A CA 1
ATOM 784 C C . LEU A 1 93 ? 11.415 -4.334 13.259 1.00 50.12 93 LEU A C 1
ATOM 786 O O . LEU A 1 93 ? 11.741 -3.532 14.130 1.00 50.12 93 LEU A O 1
ATOM 790 N N . SER A 1 94 ? 12.088 -4.386 12.100 1.00 55.69 94 SER A N 1
ATOM 791 C CA . SER A 1 94 ? 13.311 -3.608 11.794 1.00 55.69 94 SER A CA 1
ATOM 792 C C . SER A 1 94 ? 13.073 -2.465 10.786 1.00 55.69 94 SER A C 1
ATOM 794 O O . SER A 1 94 ? 11.957 -2.263 10.330 1.00 55.69 94 SER A O 1
ATOM 796 N N . MET A 1 95 ? 14.106 -1.702 10.385 1.00 53.34 95 MET A N 1
ATOM 797 C CA . MET A 1 95 ? 14.020 -0.631 9.362 1.00 53.34 95 MET A CA 1
ATOM 798 C C . MET A 1 95 ? 13.432 -1.108 8.013 1.00 53.34 95 MET A C 1
ATOM 800 O O . MET A 1 95 ? 12.879 -0.304 7.259 1.00 53.34 95 MET A O 1
ATOM 804 N N . ALA A 1 96 ? 13.450 -2.424 7.769 1.00 55.03 96 ALA A N 1
ATOM 805 C CA . ALA A 1 96 ? 12.710 -3.096 6.704 1.00 55.03 96 ALA A CA 1
ATOM 806 C C . ALA A 1 96 ? 11.183 -2.868 6.773 1.00 55.03 96 ALA A C 1
ATOM 808 O O . ALA A 1 96 ? 10.525 -2.884 5.740 1.00 55.03 96 ALA A O 1
ATOM 809 N N . PHE A 1 97 ? 10.618 -2.558 7.947 1.00 57.75 97 PHE A N 1
ATOM 810 C CA . PHE A 1 97 ? 9.213 -2.191 8.168 1.00 57.75 97 PHE A CA 1
ATOM 811 C C . PHE A 1 97 ? 8.756 -1.050 7.257 1.00 57.75 97 PHE A C 1
ATOM 813 O O . PHE A 1 97 ? 7.734 -1.157 6.579 1.00 57.75 97 PHE A O 1
ATOM 820 N N . LYS A 1 98 ? 9.526 0.049 7.212 1.00 62.03 98 LYS A N 1
ATOM 821 C CA . LYS A 1 98 ? 9.161 1.221 6.402 1.00 62.03 98 LYS A CA 1
ATOM 822 C C . LYS A 1 98 ? 9.140 0.874 4.920 1.00 62.03 98 LYS A C 1
ATOM 824 O O . LYS A 1 98 ? 8.261 1.343 4.204 1.00 62.03 98 LYS A O 1
ATOM 829 N N . GLU A 1 99 ? 10.087 0.065 4.460 1.00 67.75 99 GLU A N 1
ATOM 830 C CA . GLU A 1 99 ? 10.169 -0.313 3.050 1.00 67.75 99 GLU A CA 1
ATOM 831 C C . GLU A 1 99 ? 9.126 -1.374 2.673 1.00 67.75 99 GLU A C 1
ATOM 833 O O . GLU A 1 99 ? 8.493 -1.234 1.630 1.00 67.75 99 GLU A O 1
ATOM 838 N N . ASN A 1 100 ? 8.833 -2.342 3.546 1.00 69.88 100 ASN A N 1
ATOM 839 C CA . ASN A 1 100 ? 7.783 -3.342 3.327 1.00 69.88 100 ASN A CA 1
ATOM 840 C C . ASN A 1 100 ? 6.388 -2.712 3.297 1.00 69.88 100 ASN A C 1
ATOM 842 O O . ASN A 1 100 ? 5.595 -3.026 2.411 1.00 69.88 100 ASN A O 1
ATOM 846 N N . HIS A 1 101 ? 6.108 -1.763 4.196 1.00 73.06 101 HIS A N 1
ATOM 847 C CA . HIS A 1 101 ? 4.869 -0.988 4.157 1.00 73.06 101 HIS A CA 1
ATOM 848 C C . HIS A 1 101 ? 4.745 -0.232 2.832 1.00 73.06 101 HIS A C 1
ATOM 850 O O . HIS A 1 101 ? 3.759 -0.366 2.111 1.00 73.06 101 HIS A O 1
ATOM 856 N N . LYS A 1 102 ? 5.768 0.546 2.467 1.00 77.00 102 LYS A N 1
ATOM 857 C CA . LYS A 1 102 ? 5.761 1.276 1.197 1.00 77.00 102 LYS A CA 1
ATOM 858 C C . LYS A 1 102 ? 5.618 0.334 -0.009 1.00 77.00 102 LYS A C 1
ATOM 860 O O . LYS A 1 102 ? 4.942 0.699 -0.965 1.00 77.00 102 LYS A O 1
ATOM 865 N N . MET A 1 103 ? 6.183 -0.874 0.033 1.00 81.88 103 MET A N 1
ATOM 866 C CA . MET A 1 103 ? 6.031 -1.876 -1.024 1.00 81.88 103 MET A CA 1
ATOM 867 C C . MET A 1 103 ? 4.591 -2.399 -1.124 1.00 81.88 103 MET A C 1
ATOM 869 O O . MET A 1 103 ? 4.007 -2.383 -2.210 1.00 81.88 103 MET A O 1
ATOM 873 N N . PHE A 1 104 ? 3.998 -2.810 -0.002 1.00 79.75 104 PHE A N 1
ATOM 874 C CA . PHE A 1 104 ? 2.662 -3.406 0.042 1.00 79.75 104 PHE A CA 1
ATOM 875 C C . PHE A 1 104 ? 1.591 -2.432 -0.464 1.00 79.75 104 PHE A C 1
ATOM 877 O O . PHE A 1 104 ? 0.812 -2.765 -1.360 1.00 79.75 104 PHE A O 1
ATOM 884 N N . TYR A 1 105 ? 1.661 -1.180 -0.000 1.00 81.44 105 TYR A N 1
ATOM 885 C CA . TYR A 1 105 ? 0.809 -0.076 -0.451 1.00 81.44 105 TYR A CA 1
ATOM 886 C C . TYR A 1 105 ? 1.228 0.529 -1.800 1.00 81.44 105 TYR A C 1
ATOM 888 O O . TYR A 1 105 ? 0.600 1.472 -2.275 1.00 81.44 105 TYR A O 1
ATOM 896 N N . ARG A 1 106 ? 2.276 -0.002 -2.444 1.00 85.06 106 ARG A N 1
ATOM 897 C CA . ARG A 1 106 ? 2.814 0.474 -3.731 1.00 85.06 106 ARG A CA 1
ATOM 898 C C . ARG A 1 106 ? 3.132 1.969 -3.773 1.00 85.06 106 ARG A C 1
ATOM 900 O O . ARG A 1 106 ? 2.863 2.648 -4.761 1.00 85.06 106 ARG A O 1
ATOM 907 N N . TRP A 1 107 ? 3.736 2.471 -2.705 1.00 82.94 107 TRP A N 1
ATOM 908 C CA . TRP A 1 107 ? 4.097 3.877 -2.553 1.00 82.94 107 TRP A CA 1
ATOM 909 C C . TRP A 1 107 ? 5.173 4.306 -3.566 1.00 82.94 107 TRP A C 1
ATOM 911 O O . TRP A 1 107 ? 5.148 5.426 -4.071 1.00 82.94 107 TRP A O 1
ATOM 921 N N . HIS A 1 108 ? 6.119 3.428 -3.909 1.00 82.56 108 HIS A N 1
ATOM 922 C CA . HIS A 1 108 ? 7.178 3.760 -4.867 1.00 82.56 108 HIS A CA 1
ATOM 923 C C . HIS A 1 108 ? 6.678 3.742 -6.319 1.00 82.56 108 HIS A C 1
ATOM 925 O O . HIS A 1 108 ? 5.985 2.821 -6.756 1.00 82.56 108 HIS A O 1
ATOM 931 N N . LEU A 1 109 ? 7.114 4.726 -7.108 1.00 87.81 109 LEU A N 1
ATOM 932 C CA . LEU A 1 109 ? 6.886 4.758 -8.552 1.00 87.81 109 LEU A CA 1
ATOM 933 C C . LEU A 1 109 ? 7.908 3.871 -9.273 1.00 87.81 109 LEU A C 1
ATOM 935 O O . LEU A 1 109 ? 9.116 4.049 -9.133 1.00 87.81 109 LEU A O 1
ATOM 939 N N . ALA A 1 110 ? 7.413 2.923 -10.068 1.00 91.56 110 ALA A N 1
ATOM 940 C CA . ALA A 1 110 ? 8.262 2.037 -10.857 1.00 91.56 110 ALA A CA 1
ATOM 941 C C . ALA A 1 110 ? 8.824 2.758 -12.110 1.00 91.56 110 ALA A C 1
ATOM 943 O O . ALA A 1 110 ? 8.123 3.607 -12.668 1.00 91.56 110 ALA A O 1
ATOM 944 N N . PRO A 1 111 ? 10.022 2.394 -12.612 1.00 92.25 111 PRO A N 1
ATOM 945 C CA . PRO A 1 111 ? 10.657 2.967 -13.802 1.00 92.25 111 PRO A CA 1
ATOM 946 C C . PRO A 1 111 ? 9.734 3.014 -15.014 1.00 92.25 111 PRO A C 1
ATOM 948 O O . PRO A 1 111 ? 9.692 4.015 -15.715 1.00 92.25 111 PRO A O 1
ATOM 951 N N . ALA A 1 112 ? 8.934 1.964 -15.220 1.00 93.06 112 ALA A N 1
ATOM 952 C CA . ALA A 1 112 ? 7.951 1.920 -16.294 1.00 93.06 112 ALA A CA 1
ATOM 953 C C . ALA A 1 112 ? 6.945 3.078 -16.223 1.00 93.06 112 ALA A C 1
ATOM 955 O O . ALA A 1 112 ? 6.668 3.709 -17.235 1.00 93.06 112 ALA A O 1
ATOM 956 N N . ARG A 1 113 ? 6.432 3.369 -15.023 1.00 91.75 113 ARG A N 1
ATOM 957 C CA . ARG A 1 113 ? 5.477 4.458 -14.790 1.00 91.75 113 ARG A CA 1
ATOM 958 C C . ARG A 1 113 ? 6.166 5.822 -14.825 1.00 91.75 113 ARG A C 1
ATOM 960 O O . ARG A 1 113 ? 5.594 6.788 -15.307 1.00 91.75 113 ARG A O 1
ATOM 967 N N . LEU A 1 114 ? 7.408 5.901 -14.348 1.00 93.38 114 LEU A N 1
ATOM 968 C CA . LEU A 1 114 ? 8.211 7.121 -14.436 1.00 93.38 114 LEU A CA 1
ATOM 969 C C . LEU A 1 114 ? 8.525 7.501 -15.886 1.00 93.38 114 LEU A C 1
ATOM 971 O O . LEU A 1 114 ? 8.450 8.677 -16.214 1.00 93.38 114 LEU A O 1
ATOM 975 N N . ALA A 1 115 ? 8.822 6.530 -16.749 1.00 93.44 115 ALA A N 1
ATOM 976 C CA . ALA A 1 115 ? 9.053 6.758 -18.174 1.00 93.44 115 ALA A CA 1
ATOM 977 C C . ALA A 1 115 ? 7.789 7.225 -18.920 1.00 93.44 115 ALA A C 1
ATOM 979 O O . ALA A 1 115 ? 7.890 7.968 -19.890 1.00 93.44 115 ALA A O 1
ATOM 980 N N . GLU A 1 116 ? 6.597 6.836 -18.451 1.00 93.25 116 GLU A N 1
ATOM 981 C CA . GLU A 1 116 ? 5.321 7.352 -18.973 1.00 93.25 116 GLU A CA 1
ATOM 982 C C . GLU A 1 116 ? 5.101 8.829 -18.597 1.00 93.25 116 GLU A C 1
ATOM 984 O O . GLU A 1 116 ? 4.547 9.588 -19.386 1.00 93.25 116 GLU A O 1
ATOM 989 N N . MET A 1 117 ? 5.557 9.251 -17.412 1.00 94.44 117 MET A N 1
ATOM 990 C CA . MET A 1 117 ? 5.446 10.643 -16.946 1.00 94.44 117 MET A CA 1
ATOM 991 C C . MET A 1 117 ? 6.553 11.545 -17.505 1.00 94.44 117 MET A C 1
ATOM 993 O O . MET A 1 117 ? 6.319 12.713 -17.807 1.00 94.44 117 MET A O 1
ATOM 997 N N . TYR A 1 118 ? 7.764 11.007 -17.627 1.00 94.38 118 TYR A N 1
ATOM 998 C CA . TYR A 1 118 ? 8.960 11.720 -18.054 1.00 94.38 118 TYR A CA 1
ATOM 999 C C . TYR A 1 118 ? 9.615 10.949 -19.208 1.00 94.38 118 TYR A C 1
ATOM 1001 O O . TYR A 1 118 ? 10.393 10.029 -18.952 1.00 94.38 118 TYR A O 1
ATOM 1009 N N . PRO A 1 119 ? 9.371 11.339 -20.474 1.00 88.88 119 PRO A N 1
ATOM 1010 C CA . PRO A 1 119 ? 9.844 10.596 -21.649 1.00 88.88 119 PRO A CA 1
ATOM 1011 C C . PRO A 1 119 ? 11.370 10.452 -21.761 1.00 88.88 119 PRO A C 1
ATOM 1013 O O . PRO A 1 119 ? 11.861 9.585 -22.476 1.00 88.88 119 PRO A O 1
ATOM 1016 N N . ALA A 1 120 ? 12.133 11.299 -21.062 1.00 92.62 120 ALA A N 1
ATOM 1017 C CA . ALA A 1 120 ? 13.591 11.200 -20.990 1.00 92.62 120 ALA A CA 1
ATOM 1018 C C . ALA A 1 120 ? 14.077 10.021 -20.124 1.00 92.62 120 ALA A C 1
ATOM 1020 O O . ALA A 1 120 ? 15.249 9.645 -20.193 1.00 92.62 120 ALA A O 1
ATOM 1021 N N . LEU A 1 121 ? 13.205 9.454 -19.284 1.00 92.12 121 LEU A N 1
ATOM 1022 C CA . LEU A 1 121 ? 13.534 8.329 -18.422 1.00 92.12 121 LEU A CA 1
ATOM 1023 C C . LEU A 1 121 ? 13.331 6.996 -19.137 1.00 92.12 121 LEU A C 1
ATOM 1025 O O . LEU A 1 121 ? 12.420 6.788 -19.932 1.00 92.12 121 LEU A O 1
ATOM 1029 N N . LYS A 1 122 ? 14.207 6.065 -18.783 1.00 92.69 122 LYS A N 1
ATOM 1030 C CA . LYS A 1 122 ? 14.257 4.708 -19.307 1.00 92.69 122 LYS A CA 1
ATOM 1031 C C . LYS A 1 122 ? 13.274 3.793 -18.553 1.00 92.69 122 LYS A C 1
ATOM 1033 O O . LYS A 1 122 ? 13.317 3.779 -17.318 1.00 92.69 122 LYS A O 1
ATOM 1038 N N . PRO A 1 123 ? 12.381 3.050 -19.242 1.00 94.19 123 PRO A N 1
ATOM 1039 C CA . PRO A 1 123 ? 11.357 2.222 -18.597 1.00 94.19 123 PRO A CA 1
ATOM 1040 C C . PRO A 1 123 ? 11.899 0.914 -18.003 1.00 94.19 123 PRO A C 1
ATOM 1042 O O . PRO A 1 123 ? 11.135 0.155 -17.402 1.00 94.19 123 PRO A O 1
ATOM 1045 N N . GLU A 1 124 ? 13.174 0.592 -18.201 1.00 95.38 124 GLU A N 1
ATOM 1046 C CA . GLU A 1 124 ? 13.802 -0.651 -17.764 1.00 95.38 124 GLU A CA 1
ATOM 1047 C C . GLU A 1 124 ? 14.016 -0.708 -16.243 1.00 95.38 124 GLU A C 1
ATOM 1049 O O . GLU A 1 124 ? 14.129 0.295 -15.539 1.00 95.38 124 GLU A O 1
ATOM 1054 N N . CYS A 1 125 ? 14.083 -1.928 -15.710 1.00 93.38 125 CYS A N 1
ATOM 1055 C CA . CYS A 1 125 ? 14.371 -2.174 -14.302 1.00 93.38 125 CYS A CA 1
ATOM 1056 C C . CYS A 1 125 ? 15.731 -1.588 -13.890 1.00 93.38 125 CYS A C 1
ATOM 1058 O O . CYS A 1 125 ? 16.749 -1.894 -14.505 1.00 93.38 125 CYS A O 1
ATOM 1060 N N . TRP A 1 126 ? 15.788 -0.849 -12.779 1.00 90.69 126 TRP A N 1
ATOM 1061 C CA . TRP A 1 126 ? 17.051 -0.294 -12.270 1.00 90.69 126 TRP A CA 1
ATOM 1062 C C . TRP A 1 126 ? 18.082 -1.346 -11.846 1.00 90.69 126 TRP A C 1
ATOM 1064 O O . TRP A 1 126 ? 19.275 -1.052 -11.837 1.00 90.69 126 TRP A O 1
ATOM 1074 N N . LYS A 1 127 ? 17.632 -2.555 -11.487 1.00 89.12 127 LYS A N 1
ATOM 1075 C CA . LYS A 1 127 ? 18.498 -3.653 -11.038 1.00 89.12 127 LYS A CA 1
ATOM 1076 C C . LYS A 1 127 ? 19.031 -4.451 -12.227 1.00 89.12 127 LYS A C 1
ATOM 1078 O O . LYS A 1 127 ? 20.220 -4.391 -12.509 1.00 89.12 127 LYS A O 1
ATOM 1083 N N . CYS A 1 128 ? 18.155 -5.147 -12.957 1.00 91.00 128 CYS A N 1
ATOM 1084 C CA . CYS A 1 128 ? 18.593 -6.015 -14.053 1.00 91.00 128 CYS A CA 1
ATOM 1085 C C . CYS A 1 128 ? 18.842 -5.272 -15.373 1.00 91.00 128 CYS A C 1
ATOM 1087 O O . CYS A 1 128 ? 19.532 -5.810 -16.224 1.00 91.00 128 CYS A O 1
ATOM 1089 N N . LYS A 1 129 ? 18.271 -4.074 -15.578 1.00 91.44 129 LYS A N 1
ATOM 1090 C CA . LYS A 1 129 ? 18.352 -3.268 -16.818 1.00 91.44 129 LYS A CA 1
ATOM 1091 C C . LYS A 1 129 ? 17.897 -3.968 -18.111 1.00 91.44 129 LYS A C 1
ATOM 1093 O O . LYS A 1 129 ? 18.072 -3.410 -19.186 1.00 91.44 129 LYS A O 1
ATOM 1098 N N . LEU A 1 130 ? 17.300 -5.159 -18.017 1.00 89.62 130 LEU A N 1
ATOM 1099 C CA . LEU A 1 130 ? 16.919 -5.990 -19.167 1.00 89.62 13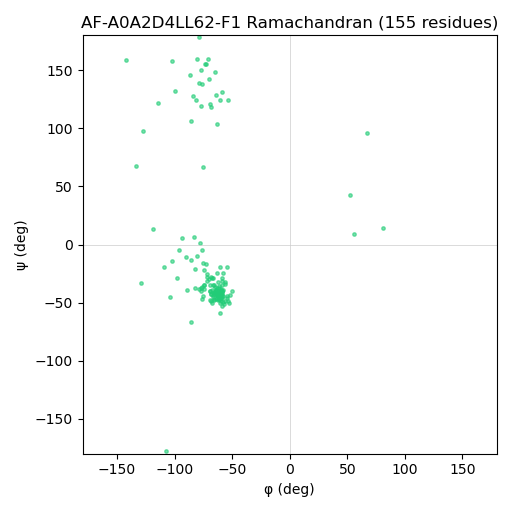0 LEU A CA 1
ATOM 1100 C C . LEU A 1 130 ? 15.417 -5.956 -19.461 1.00 89.62 130 LEU A C 1
ATOM 1102 O O . LEU A 1 130 ? 15.005 -5.861 -20.612 1.00 89.62 130 LEU A O 1
ATOM 1106 N N . LYS A 1 131 ? 14.582 -6.074 -18.424 1.00 92.25 131 LYS A N 1
ATOM 1107 C CA . LYS A 1 131 ? 13.117 -6.120 -18.557 1.00 92.25 131 LYS A CA 1
ATOM 1108 C C . LYS A 1 131 ? 12.491 -4.778 -18.188 1.00 92.25 131 LYS A C 1
ATOM 1110 O O . LYS A 1 131 ? 13.069 -4.011 -17.414 1.00 92.25 131 LYS A O 1
ATOM 1115 N N . LYS A 1 132 ? 11.271 -4.526 -18.685 1.00 92.69 132 LYS A N 1
ATOM 1116 C CA . LYS A 1 132 ? 10.449 -3.374 -18.278 1.00 92.69 132 LYS A CA 1
ATOM 1117 C C . LYS A 1 132 ? 10.307 -3.370 -16.752 1.00 92.69 132 LYS A C 1
ATOM 1119 O O . LYS A 1 132 ? 9.879 -4.357 -16.154 1.00 92.69 132 LYS A O 1
ATOM 1124 N N . GLY A 1 133 ? 10.680 -2.259 -16.126 1.00 91.75 133 GLY A N 1
ATOM 1125 C CA . GLY A 1 133 ? 10.665 -2.051 -14.684 1.00 91.75 133 GLY A CA 1
ATOM 1126 C C . GLY A 1 133 ? 9.251 -1.827 -14.172 1.00 91.75 133 GLY A C 1
ATOM 1127 O O . GLY A 1 133 ? 8.914 -0.725 -13.751 1.00 91.75 133 GLY A O 1
ATOM 1128 N N . THR A 1 134 ? 8.400 -2.850 -14.247 1.00 92.25 134 THR A N 1
ATOM 1129 C CA . THR A 1 134 ? 7.096 -2.837 -13.577 1.00 92.25 134 THR A CA 1
ATOM 1130 C C . THR A 1 134 ? 7.292 -3.015 -12.075 1.00 92.25 134 THR A C 1
ATOM 1132 O O . THR A 1 134 ? 8.281 -3.604 -11.634 1.00 92.25 134 THR A O 1
ATOM 1135 N N . PHE A 1 135 ? 6.329 -2.539 -11.280 1.00 89.62 135 PHE A N 1
ATOM 1136 C CA . PHE A 1 135 ? 6.381 -2.688 -9.824 1.00 89.62 135 PHE A CA 1
ATOM 1137 C C . PHE A 1 135 ? 6.551 -4.164 -9.428 1.00 89.62 135 PHE A C 1
ATOM 1139 O O . PHE A 1 135 ? 7.435 -4.509 -8.654 1.00 89.62 135 PHE A O 1
ATOM 1146 N N . PHE A 1 136 ? 5.773 -5.060 -10.042 1.00 88.50 136 PHE A N 1
ATOM 1147 C CA . PHE A 1 136 ? 5.862 -6.494 -9.769 1.00 88.50 136 PHE A CA 1
ATOM 1148 C C . PHE A 1 136 ? 7.218 -7.091 -10.144 1.00 88.50 136 PHE A C 1
ATOM 1150 O O . PHE A 1 136 ? 7.794 -7.861 -9.377 1.00 88.50 136 PHE A O 1
ATOM 1157 N N . HIS A 1 137 ? 7.756 -6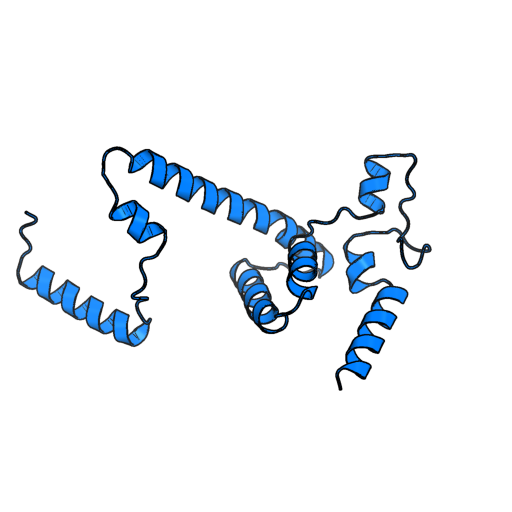.705 -11.304 1.00 89.94 137 HIS A N 1
ATOM 1158 C CA . HIS A 1 137 ? 9.058 -7.190 -11.727 1.00 89.94 137 HIS A CA 1
ATOM 1159 C C . HIS A 1 137 ? 10.146 -6.782 -10.735 1.00 89.94 137 HIS A C 1
ATOM 1161 O O . HIS A 1 137 ? 10.937 -7.623 -10.324 1.00 89.94 137 HIS A O 1
ATOM 1167 N N . MET A 1 138 ? 10.159 -5.517 -10.318 1.00 89.12 138 MET A N 1
ATOM 1168 C CA . MET A 1 138 ? 11.182 -4.994 -9.417 1.00 89.12 138 MET A CA 1
ATOM 1169 C C . MET A 1 138 ? 11.216 -5.658 -8.046 1.00 89.12 138 MET A C 1
ATOM 1171 O O . MET A 1 138 ? 12.297 -5.755 -7.487 1.00 89.12 138 MET A O 1
ATOM 1175 N N . TRP A 1 139 ? 10.079 -6.095 -7.511 1.00 83.94 139 TRP A N 1
ATOM 1176 C CA . TRP A 1 139 ? 10.029 -6.672 -6.166 1.00 83.94 139 TRP A CA 1
ATOM 1177 C C . TRP A 1 139 ? 10.054 -8.204 -6.158 1.00 83.94 139 TRP A C 1
ATOM 1179 O O . TRP A 1 139 ? 10.579 -8.780 -5.215 1.00 83.94 139 TRP A O 1
ATOM 1189 N N . TRP A 1 140 ? 9.540 -8.866 -7.204 1.00 82.50 140 TRP A N 1
ATOM 1190 C CA . TRP A 1 140 ? 9.298 -10.317 -7.163 1.00 82.50 140 TRP A CA 1
ATOM 1191 C C . TRP A 1 140 ? 9.880 -11.113 -8.335 1.00 82.50 140 TRP A C 1
ATOM 1193 O O . TRP A 1 140 ? 10.271 -12.265 -8.156 1.00 82.50 140 TRP A O 1
ATOM 1203 N N . GLN A 1 141 ? 9.941 -10.553 -9.550 1.00 88.62 141 GLN A N 1
ATOM 1204 C CA . GLN A 1 141 ? 10.386 -11.315 -10.736 1.00 88.62 141 GLN A CA 1
ATOM 1205 C C . GLN A 1 141 ? 11.828 -11.021 -11.162 1.00 88.62 141 GLN A C 1
ATOM 1207 O O . GLN A 1 141 ? 12.373 -11.738 -12.003 1.00 88.62 141 GLN A O 1
ATOM 1212 N N . CYS A 1 142 ? 12.434 -9.949 -10.656 1.00 90.38 142 CYS A N 1
ATOM 1213 C CA . CYS A 1 142 ? 13.793 -9.565 -11.001 1.00 90.38 142 CYS A CA 1
ATOM 1214 C C . CYS A 1 142 ? 14.780 -10.572 -10.408 1.00 90.38 142 CYS A C 1
ATOM 1216 O O . CYS A 1 142 ? 14.838 -10.754 -9.195 1.00 90.38 142 CYS A O 1
ATOM 1218 N N . THR A 1 143 ? 15.576 -11.202 -11.270 1.00 89.31 143 THR A N 1
ATOM 1219 C CA . THR A 1 143 ? 16.576 -12.204 -10.877 1.00 89.31 143 THR A CA 1
ATOM 1220 C C . THR A 1 143 ? 17.601 -11.634 -9.907 1.00 89.31 143 THR A C 1
ATOM 1222 O O . THR A 1 143 ? 17.932 -12.279 -8.924 1.00 89.31 143 THR A O 1
ATOM 1225 N N . GLU A 1 144 ? 18.039 -10.395 -10.130 1.00 87.31 144 GLU A N 1
ATOM 1226 C CA . GLU A 1 144 ? 19.005 -9.727 -9.252 1.00 87.31 144 GLU A CA 1
ATOM 1227 C C . GLU A 1 144 ? 18.423 -9.422 -7.871 1.00 87.31 144 GLU A C 1
ATOM 1229 O O . GLU A 1 144 ? 19.149 -9.387 -6.889 1.00 87.31 144 GLU A O 1
ATOM 1234 N N . VAL A 1 145 ? 17.106 -9.219 -7.776 1.00 84.06 145 VAL A N 1
ATOM 1235 C CA . VAL A 1 145 ? 16.435 -9.000 -6.487 1.00 84.06 145 VAL A CA 1
ATOM 1236 C C . VAL A 1 145 ? 16.228 -10.319 -5.759 1.00 84.06 145 VAL A C 1
ATOM 1238 O O . VAL A 1 145 ? 16.430 -10.366 -4.552 1.00 84.06 145 VAL A O 1
ATOM 1241 N N . LYS A 1 146 ? 15.900 -11.397 -6.481 1.00 84.12 146 LYS A N 1
ATOM 1242 C CA . LYS A 1 146 ? 15.815 -12.740 -5.896 1.00 84.12 146 LYS A CA 1
ATOM 1243 C C . LYS A 1 146 ? 17.136 -13.184 -5.275 1.00 84.12 146 LYS A C 1
ATOM 1245 O O . LYS A 1 146 ? 17.117 -13.584 -4.123 1.00 84.12 146 LYS A O 1
ATOM 1250 N N . LYS A 1 147 ? 18.261 -12.999 -5.977 1.00 84.81 147 LYS A N 1
ATOM 1251 C CA . LYS A 1 147 ? 19.600 -13.294 -5.436 1.00 84.81 147 LYS A CA 1
ATOM 1252 C C . LYS A 1 147 ? 19.849 -12.581 -4.106 1.00 84.81 147 LYS A C 1
ATOM 1254 O O . LYS A 1 147 ? 20.209 -13.219 -3.131 1.00 84.81 147 LYS A O 1
ATOM 1259 N N . ILE A 1 148 ? 19.558 -11.277 -4.041 1.00 79.88 148 ILE A N 1
ATOM 1260 C CA . ILE A 1 148 ? 19.711 -10.490 -2.806 1.00 79.88 148 ILE A CA 1
ATOM 1261 C C . ILE A 1 148 ? 18.823 -11.044 -1.683 1.00 79.88 148 ILE A C 1
ATOM 1263 O O . ILE A 1 148 ? 19.233 -11.074 -0.528 1.00 79.88 148 ILE A O 1
ATOM 1267 N N . LEU A 1 149 ? 17.585 -11.440 -1.985 1.00 72.56 149 LEU A N 1
ATOM 1268 C CA . LEU A 1 149 ? 16.681 -12.003 -0.979 1.00 72.56 149 LEU A CA 1
ATOM 1269 C C . LEU A 1 149 ? 17.179 -13.364 -0.470 1.00 72.56 149 LEU A C 1
ATOM 1271 O O . LEU A 1 149 ? 17.175 -13.577 0.737 1.00 72.56 149 LEU A O 1
ATOM 1275 N N . GLU A 1 150 ? 17.643 -14.231 -1.369 1.00 75.12 150 GLU A N 1
ATOM 1276 C CA . GLU A 1 150 ? 18.194 -15.557 -1.058 1.00 75.12 150 GLU A CA 1
ATOM 1277 C C . GLU A 1 150 ? 19.475 -15.448 -0.204 1.00 75.12 150 GLU A C 1
ATOM 1279 O O . GLU A 1 150 ? 19.562 -16.060 0.860 1.00 75.12 150 GLU A O 1
ATOM 1284 N N . GLU A 1 151 ? 20.403 -14.560 -0.573 1.00 71.06 151 GLU A N 1
ATOM 1285 C CA . GLU A 1 151 ? 21.623 -14.267 0.199 1.00 71.06 151 GLU A CA 1
ATOM 1286 C C . GLU A 1 151 ? 21.309 -13.771 1.623 1.00 71.06 151 GLU A C 1
ATOM 1288 O O . GLU A 1 151 ? 21.959 -14.159 2.592 1.00 71.06 151 GLU A O 1
ATOM 1293 N N . ASN A 1 152 ? 20.279 -12.933 1.786 1.00 62.06 152 ASN A N 1
ATOM 1294 C CA . ASN A 1 152 ? 19.872 -12.441 3.106 1.00 62.06 152 ASN A CA 1
ATOM 1295 C C . ASN A 1 152 ? 19.191 -13.515 3.965 1.00 62.06 152 ASN A C 1
ATOM 1297 O O . ASN A 1 152 ? 19.262 -13.434 5.191 1.00 62.06 152 ASN A O 1
ATOM 1301 N N . THR A 1 153 ? 18.530 -14.500 3.352 1.00 58.97 153 THR A N 1
ATOM 1302 C CA . THR A 1 153 ? 17.938 -15.623 4.090 1.00 58.97 153 THR A CA 1
ATOM 1303 C C . THR A 1 153 ? 18.986 -16.618 4.576 1.00 58.97 153 THR A C 1
ATOM 1305 O O . THR A 1 153 ? 18.846 -17.116 5.687 1.00 58.97 153 THR A O 1
ATOM 1308 N N . GLU A 1 154 ? 20.057 -16.841 3.809 1.00 54.03 154 GLU A N 1
ATOM 1309 C CA . GLU A 1 154 ? 21.174 -17.711 4.208 1.00 54.03 154 GLU A CA 1
ATOM 1310 C C . GLU A 1 154 ? 22.047 -17.088 5.308 1.00 54.03 154 GLU A C 1
ATOM 1312 O O . GLU A 1 154 ? 22.566 -17.796 6.162 1.00 54.03 154 GLU A O 1
ATOM 1317 N N . MET A 1 155 ? 22.183 -15.758 5.343 1.00 48.69 155 MET A N 1
ATOM 1318 C CA . MET A 1 155 ? 22.888 -15.063 6.433 1.00 48.69 155 MET A CA 1
ATOM 1319 C C . MET A 1 155 ? 22.086 -14.985 7.743 1.00 48.69 155 MET A C 1
ATOM 1321 O O . MET A 1 155 ? 22.646 -14.638 8.782 1.00 48.69 155 MET A O 1
ATOM 1325 N N . ALA A 1 156 ? 20.775 -15.238 7.694 1.00 45.56 156 ALA A N 1
ATOM 1326 C CA . ALA A 1 156 ? 19.881 -15.191 8.851 1.00 45.56 156 ALA A CA 1
ATOM 1327 C C . ALA A 1 156 ? 19.634 -16.573 9.493 1.00 45.56 156 ALA A C 1
ATOM 1329 O O . ALA A 1 156 ? 18.959 -16.642 10.523 1.00 45.56 156 ALA A O 1
ATOM 1330 N N . SER A 1 157 ? 20.166 -17.643 8.890 1.00 43.41 157 SER A N 1
ATOM 1331 C CA . SER A 1 157 ? 20.142 -19.034 9.369 1.00 43.41 157 SER A CA 1
ATOM 1332 C C . SER A 1 157 ? 21.493 -19.466 9.920 1.00 43.41 157 SER A C 1
ATOM 1334 O O . SER A 1 157 ? 21.500 -20.128 10.980 1.00 43.41 157 SER A O 1
#

Mean predicted aligned error: 13.6 Å

Solvent-accessible surface area (backbone atoms only — not comparable to full-atom values): 9239 Å² total; per-residue (Å²): 129,89,86,74,53,70,66,58,52,50,53,52,53,54,50,50,57,47,45,44,73,75,70,58,70,78,85,67,84,43,78,64,51,57,51,75,73,43,69,72,95,51,32,68,62,52,49,51,53,50,52,51,54,51,51,53,50,52,53,61,47,50,56,35,47,54,59,46,19,65,72,75,73,49,89,70,52,71,69,56,52,51,47,56,50,55,60,54,54,76,77,38,93,52,84,61,34,63,54,51,52,35,56,67,59,54,67,68,84,28,34,37,61,46,20,73,76,37,77,89,45,66,34,38,21,91,81,73,62,75,51,71,9,39,63,63,34,62,76,71,66,33,66,65,50,48,51,54,53,51,56,54,52,63,75,74,108

Organism: NCBI:txid129469